Protein AF-A0A0P7XDD4-F1 (afdb_monomer_lite)

Sequence (105 aa):
MKKRPLWLIVAVIAVSGCVGTGNPTGPEGGPIWWRGASEEQRVDFVTRRCAGYGFADGTPERAQCVANEYRSYSAHTAAAFDRFQGSMAGLQGQLAQSQAVLSGL

Foldseek 3Di:
DDDDPPVVVVVVVVVVPPPDLADFDDDPLALRRVVSHDPVSLLVSQLVVLVVVVDDPPDVVSVVSSVVVSVVSVVVSVVVVVVVVVVVVVVVVVVVVVVVVVVVD

Structure (mmCIF, N/CA/C/O backbone):
data_AF-A0A0P7XDD4-F1
#
_entry.id   AF-A0A0P7XDD4-F1
#
loop_
_atom_site.group_PDB
_atom_site.id
_atom_site.type_symbol
_atom_site.label_atom_id
_atom_site.label_alt_id
_atom_site.label_comp_id
_atom_site.label_asym_id
_atom_site.label_entity_id
_atom_site.label_seq_id
_atom_site.pdbx_PDB_ins_code
_atom_site.Cartn_x
_atom_site.Cartn_y
_atom_site.Cartn_z
_atom_site.occupancy
_atom_site.B_iso_or_equiv
_atom_site.auth_seq_id
_atom_site.auth_comp_id
_atom_site.auth_asym_id
_atom_site.auth_atom_id
_atom_site.pdbx_PDB_model_num
ATOM 1 N N . MET A 1 1 ? -0.392 55.325 -24.442 1.00 41.59 1 MET A N 1
ATOM 2 C CA . MET A 1 1 ? 0.363 54.197 -23.849 1.00 41.59 1 MET A CA 1
ATOM 3 C C . MET A 1 1 ? -0.617 53.240 -23.170 1.00 41.59 1 MET A C 1
ATOM 5 O O . MET A 1 1 ? -1.189 53.591 -22.146 1.00 41.59 1 MET A O 1
ATOM 9 N N . LYS A 1 2 ? -0.922 52.094 -23.796 1.00 47.78 2 LYS A N 1
ATOM 10 C CA . LYS A 1 2 ? -1.969 51.151 -23.357 1.00 47.78 2 LYS A CA 1
ATOM 11 C C . LYS A 1 2 ? -1.328 50.094 -22.444 1.00 47.78 2 LYS A C 1
ATOM 13 O O . LYS A 1 2 ? -0.528 49.291 -22.916 1.00 47.78 2 LYS A O 1
ATOM 18 N N . LYS A 1 3 ? -1.622 50.138 -21.139 1.00 55.84 3 LYS A N 1
ATOM 19 C CA . LYS A 1 3 ? -1.104 49.185 -20.141 1.00 55.84 3 LYS A CA 1
ATOM 20 C C . LYS A 1 3 ? -1.619 47.782 -20.485 1.00 55.84 3 LYS A C 1
ATOM 22 O O . LYS A 1 3 ? -2.813 47.523 -20.366 1.00 55.84 3 LYS A O 1
ATOM 27 N N . ARG A 1 4 ? -0.737 46.909 -20.977 1.00 62.69 4 ARG A N 1
ATOM 28 C CA . ARG A 1 4 ? -1.055 45.501 -21.251 1.00 62.69 4 ARG A CA 1
ATOM 29 C C . ARG A 1 4 ? -1.222 44.784 -19.905 1.00 62.69 4 ARG A C 1
ATOM 31 O O . ARG A 1 4 ? -0.305 44.872 -19.089 1.00 62.69 4 ARG A O 1
ATOM 38 N N . PRO A 1 5 ? -2.367 44.137 -19.630 1.00 58.31 5 PRO A N 1
ATOM 39 C CA . PRO A 1 5 ? -2.621 43.529 -18.333 1.00 58.31 5 PRO A CA 1
ATOM 40 C C . PRO A 1 5 ? -1.715 42.307 -18.144 1.00 58.31 5 PRO A C 1
ATOM 42 O O . PRO A 1 5 ? -1.993 41.217 -18.636 1.00 58.31 5 PRO A O 1
ATOM 45 N N . LEU A 1 6 ? -0.635 42.515 -17.386 1.00 58.81 6 LEU A N 1
ATOM 46 C CA . LEU A 1 6 ? 0.311 41.508 -16.881 1.00 58.81 6 LEU A CA 1
ATOM 47 C C . LEU A 1 6 ? -0.384 40.363 -16.105 1.00 58.81 6 LEU A C 1
ATOM 49 O O . LEU A 1 6 ? 0.200 39.311 -15.873 1.00 58.81 6 LEU A O 1
ATOM 53 N N . TRP A 1 7 ? -1.652 40.555 -15.737 1.00 58.00 7 TRP A N 1
ATOM 54 C CA . TRP A 1 7 ? -2.493 39.602 -15.016 1.00 58.00 7 TRP A CA 1
ATOM 55 C C . TRP A 1 7 ? -2.770 38.295 -15.771 1.00 58.00 7 TRP A C 1
ATOM 57 O O . TRP A 1 7 ? -2.972 37.266 -15.134 1.00 58.00 7 TRP A O 1
ATOM 67 N N . LEU A 1 8 ? -2.729 38.295 -17.107 1.00 58.12 8 LEU A N 1
ATOM 68 C CA . LEU A 1 8 ? -2.984 37.079 -17.892 1.00 58.12 8 LEU A CA 1
ATOM 69 C C . LEU A 1 8 ? -1.852 36.041 -17.796 1.00 58.12 8 LEU A C 1
ATOM 71 O O . LEU A 1 8 ? -2.111 34.853 -17.943 1.00 58.12 8 LEU A O 1
ATOM 75 N N . ILE A 1 9 ? -0.614 36.463 -17.518 1.00 60.28 9 ILE A N 1
ATOM 76 C CA . ILE A 1 9 ? 0.548 35.556 -17.491 1.00 60.28 9 ILE A CA 1
ATOM 77 C C . ILE A 1 9 ? 0.637 34.809 -16.150 1.00 60.28 9 ILE A C 1
ATOM 79 O O . ILE A 1 9 ? 1.008 33.639 -16.120 1.00 60.28 9 ILE A O 1
ATOM 83 N N . VAL A 1 10 ? 0.224 35.440 -15.046 1.00 59.78 10 VAL A N 1
ATOM 84 C CA . VAL A 1 10 ? 0.243 34.820 -13.707 1.00 59.78 10 VAL A CA 1
ATOM 85 C C . VAL A 1 10 ? -0.823 33.722 -13.576 1.00 59.78 10 VAL A C 1
ATOM 87 O O . VAL A 1 10 ? -0.588 32.716 -12.912 1.00 59.78 10 VAL A O 1
ATOM 90 N N . ALA A 1 11 ? -1.960 33.857 -14.265 1.00 58.38 11 ALA A N 1
ATOM 91 C CA . ALA A 1 11 ? -3.046 32.876 -14.214 1.00 58.38 11 ALA A CA 1
ATOM 92 C C . ALA A 1 11 ? -2.697 31.525 -14.873 1.00 58.38 11 ALA A C 1
ATOM 94 O O . ALA A 1 11 ? -3.224 30.494 -14.465 1.00 58.38 11 ALA A O 1
ATOM 95 N N . VAL A 1 12 ? -1.791 31.501 -15.857 1.00 59.19 12 VAL A N 1
ATOM 96 C CA . VAL A 1 12 ? -1.433 30.268 -16.587 1.00 59.19 12 VAL A CA 1
ATOM 97 C C . VAL A 1 12 ? -0.458 29.387 -15.794 1.00 59.19 12 VAL A C 1
ATOM 99 O O . VAL A 1 12 ? -0.493 28.167 -15.919 1.00 59.19 12 VAL A O 1
ATOM 102 N N . ILE A 1 13 ? 0.368 29.969 -14.918 1.00 59.38 13 ILE A N 1
ATOM 103 C CA . ILE A 1 13 ? 1.368 29.213 -14.140 1.00 59.38 13 ILE A CA 1
ATOM 104 C C . ILE A 1 13 ? 0.714 28.436 -12.981 1.00 59.38 13 ILE A C 1
ATOM 106 O O . ILE A 1 13 ? 1.237 27.411 -12.551 1.00 59.38 13 ILE A O 1
ATOM 110 N N . ALA A 1 14 ? -0.465 28.860 -12.516 1.00 56.81 14 ALA A N 1
ATOM 111 C CA . ALA A 1 14 ? -1.169 28.214 -11.407 1.00 56.81 14 ALA A CA 1
ATOM 112 C C . ALA A 1 14 ? -1.818 26.859 -11.766 1.00 56.81 14 ALA A C 1
ATOM 114 O O . ALA A 1 14 ? -2.196 26.114 -10.865 1.00 56.81 14 ALA A O 1
ATOM 115 N N . VAL A 1 15 ? -1.942 26.511 -13.055 1.00 57.28 15 VAL A N 1
ATOM 116 C CA . VAL A 1 15 ? -2.632 25.277 -13.492 1.00 57.28 15 VAL A CA 1
ATOM 117 C C . VAL A 1 15 ? -1.662 24.110 -13.736 1.00 57.28 15 VAL A C 1
ATOM 119 O O . VAL A 1 15 ? -2.076 22.954 -13.771 1.00 57.28 15 VAL A O 1
ATOM 122 N N . SER A 1 16 ? -0.353 24.366 -13.809 1.00 56.59 16 SER A N 1
ATOM 123 C CA . SER A 1 16 ? 0.657 23.327 -14.081 1.00 56.59 16 SER A CA 1
ATOM 124 C C . SER A 1 16 ? 0.956 22.397 -12.891 1.00 56.59 16 SER A C 1
ATOM 126 O O . SER A 1 16 ? 1.800 21.514 -13.010 1.00 56.59 16 SER A O 1
ATOM 128 N N . GLY A 1 17 ? 0.290 22.578 -11.744 1.00 50.47 17 GLY A N 1
ATOM 129 C CA . GLY A 1 17 ? 0.505 21.780 -10.529 1.00 50.47 17 GLY A CA 1
ATOM 130 C C . GLY A 1 17 ? -0.391 20.545 -10.373 1.00 50.47 17 GLY A C 1
ATOM 131 O O . GLY A 1 17 ? -0.205 19.790 -9.425 1.00 50.47 17 GLY A O 1
ATOM 132 N N . CYS A 1 18 ? -1.356 20.309 -11.269 1.00 57.34 18 CYS A N 1
ATOM 133 C CA . CYS A 1 18 ? -2.322 19.211 -11.130 1.00 57.34 18 CYS A CA 1
ATOM 134 C C . CYS A 1 18 ? -1.911 17.944 -11.905 1.00 57.34 18 CYS A C 1
ATOM 136 O O . CYS A 1 18 ? -2.704 17.354 -12.631 1.00 57.34 18 CYS A O 1
ATOM 138 N N . VAL A 1 19 ? -0.666 17.494 -11.756 1.00 51.66 19 VAL A N 1
ATOM 139 C CA . VAL A 1 19 ? -0.354 16.061 -11.908 1.00 51.66 19 VAL A CA 1
ATOM 140 C C . VAL A 1 19 ? -0.440 15.456 -10.514 1.00 51.66 19 VAL A C 1
ATOM 142 O O . VAL A 1 19 ? 0.556 15.217 -9.839 1.00 51.66 19 VAL A O 1
ATOM 145 N N . GLY A 1 20 ? -1.682 15.357 -10.034 1.00 47.72 20 GLY A N 1
ATOM 146 C CA . GLY A 1 20 ? -2.004 14.990 -8.664 1.00 47.72 20 GLY A CA 1
ATOM 147 C C . GLY A 1 20 ? -1.485 13.600 -8.313 1.00 47.72 20 GLY A C 1
ATOM 148 O O . GLY A 1 20 ? -1.945 12.591 -8.846 1.00 47.72 20 GLY A O 1
ATOM 149 N N . THR A 1 21 ? -0.570 13.552 -7.350 1.00 56.53 21 THR A N 1
ATOM 150 C CA . THR A 1 21 ? -0.492 12.448 -6.390 1.00 56.53 21 THR A CA 1
ATOM 151 C C . THR A 1 21 ? -1.913 12.128 -5.917 1.00 56.53 21 THR A C 1
ATOM 153 O O . THR A 1 21 ? -2.542 12.976 -5.287 1.00 56.53 21 THR A O 1
ATOM 156 N N . GLY A 1 22 ? -2.445 10.955 -6.279 1.00 56.56 22 GLY A N 1
ATOM 157 C CA . GLY A 1 22 ? -3.836 10.573 -5.991 1.00 56.56 22 GLY A CA 1
ATOM 158 C C . GLY A 1 22 ? -4.639 10.010 -7.169 1.00 56.56 22 GLY A C 1
ATOM 159 O O . GLY A 1 22 ? -5.764 9.566 -6.956 1.00 56.56 22 GLY A O 1
ATOM 160 N N . ASN A 1 23 ? -4.095 9.968 -8.392 1.00 70.56 23 ASN A N 1
ATOM 161 C CA . ASN A 1 23 ? -4.702 9.212 -9.498 1.00 70.56 23 ASN A CA 1
ATOM 162 C C . ASN A 1 23 ? -3.780 8.058 -9.942 1.00 70.56 23 ASN A C 1
ATOM 164 O O . ASN A 1 23 ? -3.026 8.202 -10.908 1.00 70.56 23 ASN A O 1
ATOM 168 N N . PRO A 1 24 ? -3.752 6.943 -9.187 1.00 79.50 24 PRO A N 1
ATOM 169 C CA . PRO A 1 24 ? -2.853 5.830 -9.460 1.00 79.50 24 PRO A CA 1
ATOM 170 C C . PRO A 1 24 ? -3.172 5.129 -10.784 1.00 79.50 24 PRO A C 1
ATOM 172 O O . PRO A 1 24 ? -4.306 4.740 -11.050 1.00 79.50 24 PRO A O 1
ATOM 175 N N . THR A 1 25 ? -2.139 4.897 -11.593 1.00 81.69 25 THR A N 1
ATOM 176 C CA . THR A 1 25 ? -2.253 4.150 -12.852 1.00 81.69 25 THR A CA 1
ATOM 177 C C . THR A 1 25 ? -2.171 2.641 -12.616 1.00 81.69 25 THR A C 1
ATOM 179 O O . THR A 1 25 ? -1.363 2.165 -11.816 1.00 81.69 25 THR A O 1
ATOM 182 N N . GLY A 1 26 ? -2.932 1.872 -13.397 1.00 84.44 26 GLY A N 1
ATOM 183 C CA . GLY A 1 26 ? -2.891 0.409 -13.395 1.00 84.44 26 GLY A CA 1
ATOM 184 C C . GLY A 1 26 ? -3.908 -0.233 -12.445 1.00 84.44 26 GLY A C 1
ATOM 185 O O . GLY A 1 26 ? -4.708 0.469 -11.828 1.00 84.44 26 GLY A O 1
ATOM 186 N N . PRO A 1 27 ? -3.915 -1.575 -12.354 1.00 89.06 27 PRO A N 1
ATOM 187 C CA . PRO A 1 27 ? -4.873 -2.293 -11.524 1.00 89.06 27 PRO A CA 1
ATOM 188 C C . PRO A 1 27 ? -4.650 -1.993 -10.039 1.00 89.06 27 PRO A C 1
ATOM 190 O O . PRO A 1 27 ? -3.512 -2.005 -9.560 1.00 89.06 27 PRO A O 1
ATOM 193 N N . GLU A 1 28 ? -5.747 -1.764 -9.317 1.00 90.06 28 GLU A N 1
ATOM 194 C CA . GLU A 1 28 ? -5.744 -1.521 -7.875 1.00 90.06 28 GLU A CA 1
ATOM 195 C C . GLU A 1 28 ? -5.030 -2.650 -7.111 1.00 90.06 28 GLU A C 1
ATOM 197 O O . GLU A 1 28 ? -5.173 -3.832 -7.426 1.00 90.06 28 GLU A O 1
ATOM 202 N N . GLY A 1 29 ? -4.194 -2.283 -6.136 1.00 87.94 29 GLY A N 1
ATOM 203 C CA . GLY A 1 29 ? -3.327 -3.217 -5.407 1.00 87.94 29 GLY A CA 1
ATOM 204 C C . GLY A 1 29 ? -2.081 -3.686 -6.175 1.00 87.94 29 GLY A C 1
ATOM 205 O O . GLY A 1 29 ? -1.227 -4.358 -5.598 1.00 87.94 29 GLY A O 1
ATOM 206 N N . GLY A 1 30 ? -1.923 -3.333 -7.454 1.00 90.44 30 GLY A N 1
ATOM 207 C CA . GLY A 1 30 ? -0.710 -3.625 -8.220 1.00 90.44 30 GLY A CA 1
ATOM 208 C C . GLY A 1 30 ? 0.492 -2.756 -7.802 1.00 90.44 30 GLY A C 1
ATOM 209 O O . GLY A 1 30 ? 0.306 -1.685 -7.224 1.00 90.44 30 GLY A O 1
ATOM 210 N N . PRO A 1 31 ? 1.740 -3.138 -8.143 1.00 91.00 31 PRO A N 1
ATOM 211 C CA . PRO A 1 31 ? 2.936 -2.376 -7.760 1.00 91.00 31 PRO A CA 1
ATOM 212 C C . PRO A 1 31 ? 2.988 -0.940 -8.298 1.00 91.00 31 PRO A C 1
ATOM 214 O O . PRO A 1 31 ? 3.501 -0.040 -7.634 1.00 91.00 31 PRO A O 1
ATOM 217 N N . ILE A 1 32 ? 2.469 -0.722 -9.511 1.00 89.62 32 ILE A N 1
ATOM 218 C CA . ILE A 1 32 ? 2.408 0.607 -10.137 1.00 89.62 32 ILE A CA 1
ATOM 219 C C . ILE A 1 32 ? 1.324 1.458 -9.475 1.00 89.62 32 ILE A C 1
ATOM 221 O O . ILE A 1 32 ? 1.596 2.595 -9.088 1.00 89.62 32 ILE A O 1
ATOM 225 N N . TRP A 1 33 ? 0.143 0.873 -9.258 1.00 92.38 33 TRP A N 1
ATOM 226 C CA . TRP A 1 33 ? -0.952 1.532 -8.554 1.00 92.38 33 TRP A CA 1
ATOM 227 C C . TRP A 1 33 ? -0.534 1.931 -7.139 1.00 92.38 33 TRP A C 1
ATOM 229 O O . TRP A 1 33 ? -0.683 3.088 -6.763 1.00 92.38 33 TRP A O 1
ATOM 239 N N . TRP A 1 34 ? 0.093 1.017 -6.388 1.00 93.00 34 TRP A N 1
ATOM 240 C CA . TRP A 1 34 ? 0.515 1.263 -5.008 1.00 93.00 34 TRP A CA 1
ATOM 241 C C . TRP A 1 34 ? 1.437 2.475 -4.910 1.00 93.00 34 TRP A C 1
ATOM 243 O O . TRP A 1 34 ? 1.250 3.316 -4.036 1.00 93.00 34 TRP A O 1
ATOM 253 N N . ARG A 1 35 ? 2.392 2.634 -5.834 1.00 89.12 35 ARG A N 1
ATOM 254 C CA . ARG A 1 35 ? 3.299 3.789 -5.810 1.00 89.12 35 ARG A CA 1
ATOM 255 C C . ARG A 1 35 ? 2.631 5.109 -6.181 1.00 89.12 35 ARG A C 1
ATOM 257 O O . ARG A 1 35 ? 2.998 6.126 -5.601 1.00 89.12 35 ARG A O 1
ATOM 264 N N . GLY A 1 36 ? 1.673 5.093 -7.106 1.00 89.56 36 GLY A N 1
ATOM 265 C CA . GLY A 1 36 ? 0.927 6.290 -7.511 1.00 89.56 36 GLY A CA 1
ATOM 266 C C . GLY A 1 36 ? -0.200 6.688 -6.551 1.00 89.56 36 GLY A C 1
ATOM 267 O O . GLY A 1 36 ? -0.636 7.839 -6.571 1.00 89.56 36 GLY A O 1
ATOM 268 N N . ALA A 1 37 ? -0.672 5.749 -5.728 1.00 92.31 37 ALA A N 1
ATOM 269 C CA . ALA A 1 37 ? -1.792 5.956 -4.820 1.00 92.31 37 ALA A CA 1
ATOM 270 C C . ALA A 1 37 ? -1.391 6.856 -3.646 1.00 92.31 37 ALA A C 1
ATOM 272 O O . ALA A 1 37 ? -0.261 6.774 -3.152 1.00 92.31 37 ALA A O 1
ATOM 273 N N . SER A 1 38 ? -2.323 7.688 -3.180 1.00 92.69 38 SER A N 1
ATOM 274 C CA . SER A 1 38 ? -2.167 8.427 -1.926 1.00 92.69 38 SER A CA 1
ATOM 275 C C . SER A 1 38 ? -2.170 7.473 -0.727 1.00 92.69 38 SER A C 1
ATOM 277 O O . SER A 1 38 ? -2.602 6.322 -0.818 1.00 92.69 38 SER A O 1
ATOM 279 N N . GLU A 1 39 ? -1.686 7.942 0.423 1.00 91.44 39 GLU A N 1
ATOM 280 C CA . GLU A 1 39 ? -1.718 7.152 1.659 1.00 91.44 39 GLU A CA 1
ATOM 281 C C . GLU A 1 39 ? -3.148 6.754 2.037 1.00 91.44 39 GLU A C 1
ATOM 283 O O . GLU A 1 39 ? -3.405 5.587 2.322 1.00 91.44 39 GLU A O 1
ATOM 288 N N . GLU A 1 40 ? -4.089 7.689 1.922 1.00 92.19 40 GLU A N 1
ATOM 289 C CA . GLU A 1 40 ? -5.514 7.450 2.159 1.00 92.19 40 GLU A CA 1
ATOM 290 C C . GLU A 1 40 ? -6.055 6.326 1.268 1.00 92.19 40 GLU A C 1
ATOM 292 O O . GLU A 1 40 ? -6.693 5.406 1.769 1.00 92.19 40 GLU A O 1
ATOM 297 N N . GLN A 1 41 ? -5.732 6.334 -0.031 1.00 93.75 41 GLN A N 1
ATOM 298 C CA . GLN A 1 41 ? -6.146 5.284 -0.969 1.00 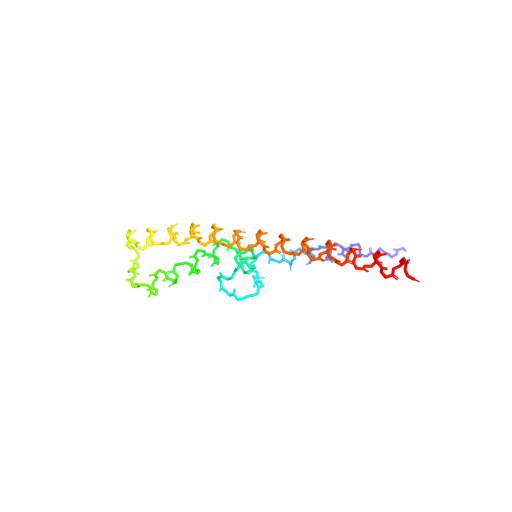93.75 41 GLN A CA 1
ATOM 299 C C . GLN A 1 41 ? -5.556 3.917 -0.612 1.00 93.75 41 GLN A C 1
ATOM 301 O O . GLN A 1 41 ? -6.238 2.898 -0.714 1.00 93.75 41 GLN A O 1
ATOM 306 N N . ARG A 1 42 ? -4.290 3.875 -0.182 1.00 94.69 42 ARG A N 1
ATOM 307 C CA . ARG A 1 42 ? -3.642 2.625 0.243 1.00 94.69 42 ARG A CA 1
ATOM 308 C C . ARG A 1 42 ? -4.283 2.074 1.510 1.00 94.69 42 ARG A C 1
ATOM 31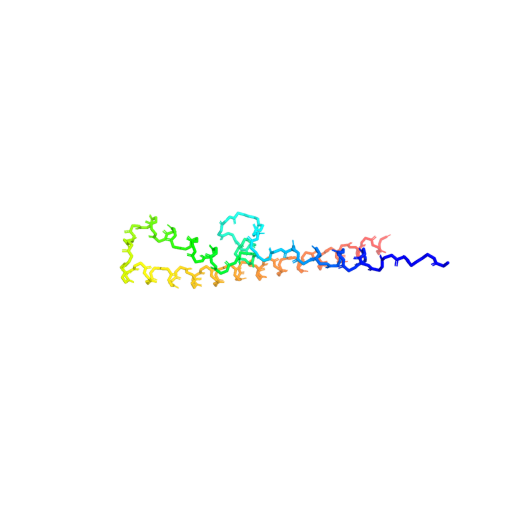0 O O . ARG A 1 42 ? -4.557 0.877 1.567 1.00 94.69 42 ARG A O 1
ATOM 317 N N . VAL A 1 43 ? -4.521 2.934 2.503 1.00 94.62 43 VAL A N 1
ATOM 318 C CA . VAL A 1 43 ? -5.168 2.569 3.771 1.00 94.62 43 VAL A CA 1
ATOM 319 C C . VAL A 1 43 ? -6.590 2.081 3.518 1.00 94.62 43 VAL A C 1
ATOM 321 O O . VAL A 1 43 ? -6.973 1.031 4.027 1.00 94.62 43 VAL A O 1
ATOM 324 N N . ASP A 1 44 ? -7.355 2.782 2.690 1.00 95.19 44 ASP A N 1
ATOM 325 C CA . ASP A 1 44 ? -8.717 2.413 2.307 1.00 95.19 44 ASP A CA 1
ATOM 326 C C . ASP A 1 44 ? -8.762 1.060 1.569 1.00 95.19 44 ASP A C 1
ATOM 328 O O . ASP A 1 44 ? -9.531 0.170 1.940 1.00 95.19 44 ASP A O 1
ATOM 332 N N . PHE A 1 45 ? -7.851 0.826 0.617 1.00 95.31 45 PHE A N 1
ATOM 333 C CA . PHE A 1 45 ? -7.712 -0.466 -0.062 1.00 95.31 45 PHE A CA 1
ATOM 334 C C . PHE A 1 45 ? -7.468 -1.627 0.917 1.00 95.31 45 PHE A C 1
ATOM 336 O O . PHE A 1 45 ? -8.190 -2.629 0.881 1.00 95.31 45 PHE A O 1
ATOM 343 N N . VAL A 1 46 ? -6.487 -1.509 1.823 1.00 96.19 46 VAL A N 1
ATOM 344 C CA . VAL A 1 46 ? -6.215 -2.585 2.798 1.00 96.19 46 VAL A CA 1
ATOM 345 C C . VAL A 1 46 ? -7.348 -2.730 3.815 1.00 96.19 46 VAL A C 1
ATOM 347 O O . VAL A 1 46 ? -7.657 -3.837 4.250 1.00 96.19 46 VAL A O 1
ATOM 350 N N . THR A 1 47 ? -8.030 -1.634 4.141 1.00 95.62 47 THR A N 1
ATOM 351 C CA . THR A 1 47 ? -9.174 -1.609 5.058 1.00 95.62 47 THR A CA 1
ATOM 352 C C . THR A 1 47 ? -10.382 -2.341 4.475 1.00 95.62 47 THR A C 1
ATOM 354 O O . THR A 1 47 ? -11.023 -3.116 5.196 1.00 95.62 47 THR A O 1
ATOM 357 N N . ARG A 1 48 ? -10.666 -2.170 3.174 1.00 95.69 48 ARG A N 1
ATOM 358 C CA . ARG A 1 48 ? -11.663 -2.966 2.435 1.00 95.69 48 ARG A CA 1
ATOM 359 C C . ARG A 1 48 ? -11.278 -4.436 2.361 1.00 95.69 48 ARG A C 1
ATOM 361 O O . ARG A 1 48 ? -12.129 -5.304 2.531 1.00 95.69 48 ARG A O 1
ATOM 368 N N . ARG A 1 49 ? -9.996 -4.725 2.141 1.00 95.25 49 ARG A N 1
ATOM 369 C CA . ARG A 1 49 ? -9.488 -6.098 2.063 1.00 95.25 49 ARG A CA 1
ATOM 370 C C . ARG A 1 49 ? -9.667 -6.846 3.385 1.00 95.25 49 ARG A C 1
ATOM 372 O O . ARG A 1 49 ? -10.204 -7.947 3.387 1.00 95.25 49 ARG A O 1
ATOM 379 N N . CYS A 1 50 ? -9.318 -6.213 4.504 1.00 96.69 50 CYS A N 1
ATOM 380 C CA . CYS A 1 50 ? -9.544 -6.769 5.838 1.00 96.69 50 CYS A CA 1
ATOM 381 C C . CYS A 1 50 ? -11.035 -6.951 6.158 1.00 96.69 50 CYS A C 1
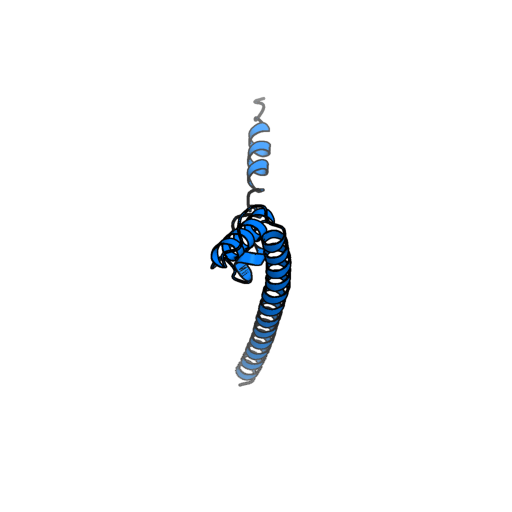ATOM 383 O O . CYS A 1 50 ? -11.403 -7.953 6.765 1.00 96.69 50 CYS A O 1
ATOM 385 N N . ALA A 1 51 ? -11.908 -6.047 5.705 1.00 96.06 51 ALA A N 1
ATOM 386 C CA . ALA A 1 51 ? -13.352 -6.271 5.806 1.00 96.06 51 ALA A CA 1
ATOM 387 C C . ALA A 1 51 ? -13.794 -7.501 4.990 1.00 96.06 51 ALA A C 1
ATOM 389 O O . ALA A 1 51 ? -14.571 -8.317 5.475 1.00 96.06 51 ALA A O 1
ATOM 390 N N . GLY A 1 52 ? -13.238 -7.691 3.788 1.00 96.00 52 GLY A N 1
ATOM 391 C CA . GLY A 1 52 ? -13.475 -8.874 2.954 1.00 96.00 52 GLY A CA 1
ATOM 392 C C . GLY A 1 52 ? -12.998 -10.191 3.578 1.00 96.00 52 GLY A C 1
ATOM 393 O O . GLY A 1 52 ? -13.552 -11.243 3.276 1.00 96.00 52 GLY A O 1
ATOM 394 N N . TYR A 1 53 ? -12.018 -10.144 4.484 1.00 95.06 53 TYR A N 1
ATOM 395 C CA . TYR A 1 53 ? -11.602 -11.298 5.288 1.00 95.06 53 TYR A CA 1
ATOM 396 C C . TYR A 1 53 ? -12.532 -11.588 6.479 1.00 95.06 53 TYR A C 1
ATOM 398 O O . TYR A 1 53 ? -12.354 -12.600 7.152 1.00 95.06 53 TYR A O 1
ATOM 406 N N . GLY A 1 54 ? -13.515 -10.724 6.747 1.00 95.44 54 GLY A N 1
ATOM 407 C CA . GLY A 1 54 ? -14.485 -10.886 7.832 1.00 95.44 54 GLY A CA 1
ATOM 408 C C . GLY A 1 54 ? -14.109 -10.194 9.144 1.00 95.44 54 GLY A C 1
ATOM 409 O O . GLY A 1 54 ? -14.764 -10.437 10.156 1.00 95.44 54 GLY A O 1
ATOM 410 N N . PHE A 1 55 ? -13.086 -9.330 9.161 1.00 95.12 55 PHE A N 1
ATOM 411 C CA . PHE A 1 55 ? -12.773 -8.539 10.354 1.00 95.12 55 PHE A CA 1
ATOM 412 C C . PHE A 1 55 ? -13.810 -7.431 10.555 1.00 95.12 55 PHE A C 1
ATOM 414 O O . PHE A 1 55 ? -14.018 -6.602 9.668 1.00 95.12 55 PHE A O 1
ATOM 421 N N . ALA A 1 56 ? -14.431 -7.410 11.735 1.00 92.56 56 ALA A N 1
ATOM 422 C CA . ALA A 1 56 ? -15.456 -6.437 12.084 1.00 92.56 56 ALA A CA 1
ATOM 423 C C . ALA A 1 56 ? -14.891 -5.019 12.274 1.00 92.56 56 ALA A C 1
ATOM 425 O O . ALA A 1 56 ? -13.723 -4.805 12.605 1.00 92.56 56 ALA A O 1
ATOM 426 N N . ASP A 1 57 ? -15.751 -4.030 12.063 1.00 89.69 57 ASP A N 1
ATOM 427 C CA . ASP A 1 57 ? -15.401 -2.618 12.155 1.00 89.69 57 ASP A CA 1
ATOM 428 C C . ASP A 1 57 ? -15.102 -2.205 13.597 1.00 89.69 57 ASP A C 1
ATOM 430 O O . ASP A 1 57 ? -15.766 -2.632 14.539 1.00 89.69 57 ASP A O 1
ATOM 434 N N . GLY A 1 58 ? -14.086 -1.357 13.769 1.00 89.88 58 GLY A N 1
ATOM 435 C CA . GLY A 1 58 ? -13.721 -0.809 15.077 1.00 89.88 58 GLY A CA 1
ATOM 436 C C . GLY A 1 58 ? -13.079 -1.802 16.051 1.00 89.88 58 GLY A C 1
ATOM 437 O O . GLY A 1 58 ? -12.869 -1.438 17.206 1.00 89.88 58 GLY A O 1
ATOM 438 N N . THR A 1 59 ? -12.747 -3.025 15.625 1.00 94.12 59 THR A N 1
ATOM 439 C CA . THR A 1 59 ? -12.104 -4.013 16.503 1.00 94.12 59 THR A CA 1
ATOM 440 C C . THR A 1 59 ? -10.572 -3.959 16.420 1.00 94.12 59 THR A C 1
ATOM 442 O O . THR A 1 59 ? -10.007 -3.596 15.377 1.00 94.12 59 THR A O 1
ATOM 445 N N . PRO A 1 60 ? -9.856 -4.325 17.501 1.00 95.44 60 PRO A N 1
ATOM 446 C CA . PRO A 1 60 ? -8.395 -4.372 17.488 1.00 95.44 60 PRO A CA 1
ATOM 447 C C . PRO A 1 60 ? -7.848 -5.394 16.480 1.00 95.44 60 PRO A C 1
ATOM 449 O O . PRO A 1 60 ? -6.787 -5.171 15.898 1.00 95.44 60 PRO A O 1
ATOM 452 N N . GLU A 1 61 ? -8.577 -6.476 16.210 1.00 94.50 61 GLU A N 1
ATOM 453 C CA . GLU A 1 61 ? -8.203 -7.486 15.217 1.00 94.50 61 GLU A CA 1
ATOM 454 C C . GLU A 1 61 ? -8.185 -6.891 13.804 1.00 94.50 61 GLU A C 1
ATOM 456 O O . GLU A 1 61 ? -7.263 -7.156 13.029 1.00 94.50 61 GLU A O 1
ATOM 461 N N . ARG A 1 62 ? -9.148 -6.017 13.472 1.00 94.88 62 ARG A N 1
ATOM 462 C CA . ARG A 1 62 ? -9.146 -5.316 12.183 1.00 94.88 62 ARG A CA 1
ATOM 463 C C . ARG A 1 62 ? -7.971 -4.354 12.068 1.00 94.88 62 ARG A C 1
ATOM 465 O O . ARG A 1 62 ? -7.325 -4.318 11.023 1.00 94.88 62 ARG A O 1
ATOM 472 N N . ALA A 1 63 ? -7.660 -3.614 13.131 1.00 95.31 63 ALA A N 1
ATOM 473 C CA . ALA A 1 63 ? -6.504 -2.719 13.147 1.00 95.31 63 ALA A CA 1
ATOM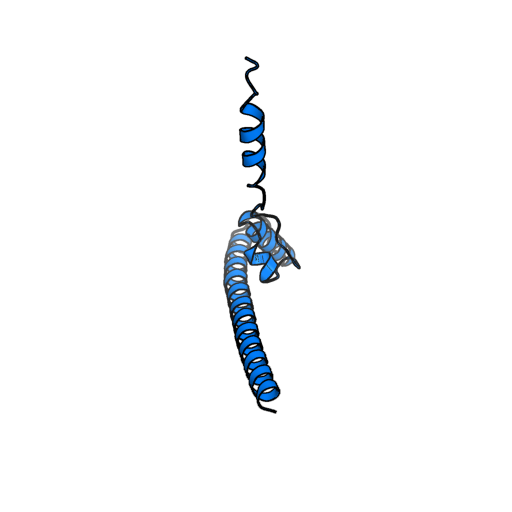 474 C C . ALA A 1 63 ? -5.189 -3.490 12.927 1.00 95.31 63 ALA A C 1
ATOM 476 O O . ALA A 1 63 ? -4.332 -3.059 12.152 1.00 95.31 63 ALA A O 1
ATOM 477 N N . GLN A 1 64 ? -5.057 -4.669 13.542 1.00 96.81 64 GLN A N 1
ATOM 478 C CA . GLN A 1 64 ? -3.917 -5.559 13.319 1.00 96.81 64 GLN A CA 1
ATOM 479 C C . GLN A 1 64 ? -3.864 -6.077 11.879 1.00 96.81 64 GLN A C 1
ATOM 481 O O . GLN A 1 64 ? -2.793 -6.055 11.272 1.00 96.81 64 GLN A O 1
ATOM 486 N N . CYS A 1 65 ? -5.000 -6.495 11.310 1.00 96.81 65 CYS A N 1
ATOM 487 C CA . CYS A 1 65 ? -5.072 -6.903 9.908 1.00 96.81 65 CYS A CA 1
ATOM 488 C C . CYS A 1 65 ? -4.595 -5.781 8.980 1.00 96.81 65 CYS A C 1
ATOM 490 O O . CYS A 1 65 ? -3.704 -6.004 8.164 1.00 96.81 65 CYS A O 1
ATOM 492 N N . VAL A 1 66 ? -5.123 -4.566 9.151 1.00 96.69 66 VAL A N 1
ATOM 493 C CA . VAL A 1 66 ? -4.770 -3.401 8.328 1.00 96.69 66 VAL A CA 1
ATOM 494 C C . VAL A 1 66 ? -3.276 -3.101 8.418 1.00 96.69 66 VAL A C 1
ATOM 496 O O . VAL A 1 66 ? -2.617 -2.957 7.390 1.00 96.69 66 VAL A O 1
ATOM 499 N N . ALA A 1 67 ? -2.710 -3.079 9.627 1.00 96.31 67 ALA A N 1
ATOM 500 C CA . ALA A 1 67 ? -1.284 -2.829 9.826 1.00 96.31 67 ALA A CA 1
ATOM 501 C C . ALA A 1 67 ? -0.394 -3.925 9.209 1.00 96.31 67 ALA A C 1
ATOM 503 O O . ALA A 1 67 ? 0.686 -3.641 8.683 1.00 96.31 67 ALA A O 1
ATOM 504 N N . ASN A 1 68 ? -0.820 -5.187 9.273 1.00 97.12 68 ASN A N 1
ATOM 505 C CA . ASN A 1 68 ? -0.086 -6.305 8.687 1.00 97.12 68 ASN A CA 1
ATOM 506 C C . ASN A 1 68 ? -0.161 -6.289 7.161 1.00 97.12 68 ASN A C 1
ATOM 508 O O . ASN A 1 68 ? 0.875 -6.394 6.504 1.00 97.12 68 ASN A O 1
ATOM 512 N N . GLU A 1 69 ? -1.353 -6.096 6.600 1.00 95.75 69 GLU A N 1
ATOM 513 C CA . GLU A 1 69 ? -1.542 -6.043 5.153 1.00 95.75 69 GLU A CA 1
ATOM 514 C C . GLU A 1 69 ? -0.845 -4.838 4.536 1.00 95.75 69 GLU A C 1
ATOM 516 O O . GLU A 1 69 ? -0.149 -4.983 3.535 1.00 95.75 69 GLU A O 1
ATOM 521 N N . TYR A 1 70 ? -0.917 -3.666 5.166 1.00 96.31 70 TYR A N 1
ATOM 522 C CA . TYR A 1 70 ? -0.214 -2.483 4.676 1.00 96.31 70 TYR A CA 1
ATOM 523 C C . TYR A 1 70 ? 1.304 -2.701 4.590 1.00 96.31 70 TYR A C 1
ATOM 525 O O . TYR A 1 70 ? 1.939 -2.355 3.587 1.00 96.31 70 TYR A O 1
ATOM 533 N N . ARG A 1 71 ? 1.897 -3.315 5.624 1.00 95.81 71 ARG A N 1
ATOM 534 C CA . ARG A 1 71 ? 3.326 -3.670 5.633 1.00 95.81 71 ARG A CA 1
ATOM 535 C C . ARG A 1 71 ? 3.655 -4.713 4.571 1.00 95.81 71 ARG A C 1
ATOM 537 O O . ARG A 1 71 ? 4.635 -4.544 3.846 1.00 95.81 71 ARG A O 1
ATOM 544 N N . SER A 1 72 ? 2.825 -5.749 4.457 1.00 94.50 72 SER A N 1
ATOM 545 C CA . SER A 1 72 ? 2.977 -6.808 3.457 1.00 94.50 72 SER A CA 1
ATOM 546 C C . SER A 1 72 ? 2.966 -6.233 2.041 1.00 9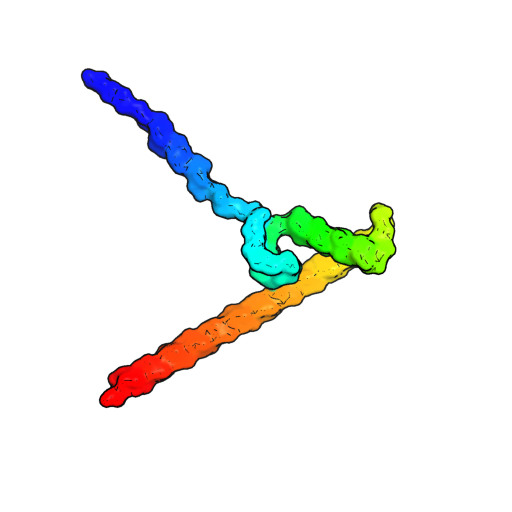4.50 72 SER A C 1
ATOM 548 O O . SER A 1 72 ? 3.910 -6.451 1.283 1.00 94.50 72 SER A O 1
ATOM 550 N N . TYR A 1 73 ? 1.968 -5.410 1.715 1.00 93.62 73 TYR A N 1
ATOM 551 C CA . TYR A 1 73 ? 1.833 -4.746 0.421 1.00 93.62 73 TYR A CA 1
ATOM 552 C C . TYR A 1 73 ? 2.993 -3.810 0.114 1.00 93.62 73 TYR A C 1
ATOM 554 O O . TYR A 1 73 ? 3.540 -3.854 -0.988 1.00 93.62 73 TYR A O 1
ATOM 562 N N . SER A 1 74 ? 3.409 -2.995 1.080 1.00 92.44 74 SER A N 1
ATOM 563 C CA . SER A 1 74 ? 4.543 -2.086 0.899 1.00 92.44 74 SER A CA 1
ATOM 564 C C . SER A 1 74 ? 5.821 -2.852 0.546 1.00 92.44 74 SER A C 1
ATOM 566 O O . SER A 1 74 ? 6.511 -2.491 -0.406 1.00 92.44 74 SER A O 1
ATOM 568 N N . ALA A 1 75 ? 6.100 -3.956 1.243 1.00 93.81 75 ALA A N 1
ATOM 569 C CA . ALA A 1 75 ? 7.257 -4.800 0.958 1.00 93.81 75 ALA A CA 1
ATOM 570 C C . ALA A 1 75 ? 7.130 -5.538 -0.388 1.00 93.81 75 ALA A C 1
ATOM 572 O O . ALA A 1 75 ? 8.069 -5.546 -1.187 1.00 93.81 75 ALA A O 1
ATOM 573 N N . HIS A 1 76 ? 5.967 -6.136 -0.668 1.00 92.44 76 HIS A N 1
ATOM 574 C CA . HIS A 1 76 ? 5.735 -6.898 -1.898 1.00 92.44 76 HIS A CA 1
ATOM 575 C C . HIS A 1 76 ? 5.825 -6.025 -3.149 1.00 92.44 76 HIS A C 1
ATOM 577 O O . HIS A 1 76 ? 6.454 -6.411 -4.134 1.00 92.44 76 HIS A O 1
ATOM 583 N N . THR A 1 77 ? 5.194 -4.851 -3.122 1.00 92.12 77 THR A N 1
ATOM 584 C CA . THR A 1 77 ? 5.137 -3.942 -4.273 1.00 92.12 77 THR A CA 1
ATOM 585 C C . THR A 1 77 ? 6.484 -3.285 -4.553 1.00 92.12 77 THR A C 1
ATOM 587 O O . THR A 1 77 ? 6.846 -3.154 -5.724 1.00 92.12 77 THR A O 1
ATOM 590 N N . ALA A 1 78 ? 7.255 -2.954 -3.511 1.00 89.56 78 ALA A N 1
ATOM 591 C CA . ALA A 1 78 ? 8.636 -2.503 -3.653 1.00 89.56 78 ALA A CA 1
ATOM 592 C C . ALA A 1 78 ? 9.491 -3.578 -4.341 1.00 89.56 78 ALA A C 1
ATOM 594 O O . ALA A 1 78 ? 10.011 -3.350 -5.431 1.00 89.56 78 ALA A O 1
ATOM 595 N N . ALA A 1 79 ? 9.509 -4.799 -3.796 1.00 92.44 79 ALA A N 1
ATOM 596 C CA . ALA A 1 79 ? 10.289 -5.899 -4.360 1.00 92.44 79 ALA A CA 1
ATOM 597 C C . ALA A 1 79 ? 9.857 -6.280 -5.789 1.00 92.44 79 ALA A C 1
ATOM 599 O O . ALA A 1 79 ? 10.682 -6.650 -6.624 1.00 92.44 79 ALA A O 1
ATOM 600 N N . ALA A 1 80 ? 8.558 -6.225 -6.093 1.00 90.81 80 ALA A N 1
ATOM 601 C CA . ALA A 1 80 ? 8.054 -6.474 -7.442 1.00 90.81 80 ALA A CA 1
ATOM 602 C C . ALA A 1 80 ? 8.569 -5.427 -8.435 1.00 90.81 80 ALA A C 1
ATOM 604 O O . ALA A 1 80 ? 8.946 -5.770 -9.558 1.00 90.81 80 ALA A O 1
ATOM 605 N N . PHE A 1 81 ? 8.621 -4.162 -8.021 1.00 86.94 81 PHE A N 1
ATOM 606 C CA . PHE A 1 81 ? 9.127 -3.111 -8.882 1.00 86.94 81 PHE A CA 1
ATOM 607 C C . PHE A 1 81 ? 10.645 -3.146 -9.054 1.00 86.94 81 PHE A C 1
ATOM 609 O O . PHE A 1 81 ? 11.110 -2.952 -10.174 1.00 86.94 81 PHE A O 1
ATOM 616 N N . ASP A 1 82 ? 11.405 -3.461 -8.008 1.00 90.25 82 ASP A N 1
ATOM 617 C CA . ASP A 1 82 ? 12.862 -3.602 -8.107 1.00 90.25 82 ASP A CA 1
ATOM 618 C C . ASP A 1 82 ? 13.242 -4.691 -9.119 1.00 90.25 82 ASP A C 1
ATOM 620 O O . ASP A 1 82 ? 14.104 -4.493 -9.978 1.00 90.25 82 ASP A O 1
ATOM 624 N N . ARG A 1 83 ? 12.526 -5.825 -9.102 1.00 89.62 83 ARG A N 1
ATOM 625 C CA . ARG A 1 83 ? 12.700 -6.884 -10.110 1.00 89.62 83 ARG A CA 1
ATOM 626 C C . ARG A 1 83 ? 12.343 -6.406 -11.512 1.00 89.62 83 ARG A C 1
ATOM 628 O O . ARG A 1 83 ? 13.063 -6.712 -12.462 1.00 89.62 83 ARG A O 1
ATOM 635 N N . PHE A 1 84 ? 11.254 -5.653 -11.649 1.00 88.25 84 PHE A N 1
ATOM 636 C CA . PHE A 1 84 ? 10.863 -5.081 -12.934 1.00 88.25 84 PHE A CA 1
ATOM 637 C C . PHE A 1 84 ? 11.942 -4.133 -13.474 1.00 88.25 84 PHE A C 1
ATOM 639 O O . PHE A 1 84 ? 12.359 -4.273 -14.624 1.00 88.25 84 PHE A O 1
ATOM 646 N N . GLN A 1 85 ? 12.468 -3.233 -12.643 1.00 87.62 85 GLN A N 1
ATOM 647 C CA . GLN A 1 85 ? 13.567 -2.350 -13.032 1.00 87.62 85 GLN A CA 1
ATOM 648 C C . GLN A 1 85 ? 14.824 -3.126 -13.429 1.00 87.62 85 GLN A C 1
ATOM 650 O O . GLN A 1 85 ? 15.399 -2.848 -14.481 1.00 87.62 85 GLN A O 1
ATOM 655 N N . GLY A 1 86 ? 15.209 -4.136 -12.645 1.00 90.81 86 GLY A N 1
ATOM 656 C CA . GLY A 1 86 ? 16.342 -5.001 -12.972 1.00 90.81 86 GLY A CA 1
ATOM 657 C C . GLY A 1 86 ? 16.173 -5.711 -14.318 1.00 90.81 86 GLY A C 1
ATOM 658 O O . GLY A 1 86 ? 17.112 -5.767 -15.111 1.00 90.81 86 GLY A O 1
ATOM 659 N N . SER A 1 87 ? 14.961 -6.186 -14.627 1.00 90.94 87 SER A N 1
ATOM 660 C CA . SER A 1 87 ? 14.672 -6.826 -15.916 1.00 90.94 87 SER A CA 1
ATOM 661 C C . SER A 1 87 ? 14.818 -5.866 -17.102 1.00 90.94 87 SER A C 1
ATOM 663 O O . SER A 1 87 ? 15.391 -6.238 -18.126 1.00 90.94 87 SER A O 1
ATOM 665 N N . MET A 1 88 ? 14.387 -4.608 -16.954 1.00 88.00 88 MET A N 1
ATOM 666 C CA . MET A 1 88 ? 14.538 -3.595 -18.002 1.00 88.00 88 MET A CA 1
ATOM 667 C C . MET A 1 88 ? 16.002 -3.223 -18.231 1.00 88.00 88 MET A C 1
ATOM 669 O O . MET A 1 88 ? 16.419 -3.093 -19.379 1.00 88.00 88 MET A O 1
ATOM 673 N N . ALA A 1 89 ? 16.791 -3.094 -17.161 1.00 88.94 89 ALA A N 1
ATOM 674 C CA . ALA A 1 89 ? 18.223 -2.834 -17.274 1.00 88.94 89 ALA A CA 1
ATOM 675 C C . ALA A 1 89 ? 18.942 -3.970 -18.026 1.00 88.94 89 ALA A C 1
ATOM 677 O O . ALA A 1 89 ? 19.755 -3.713 -18.915 1.00 88.94 89 ALA A O 1
ATOM 678 N N . GLY A 1 90 ? 18.586 -5.225 -17.733 1.00 89.50 90 GLY A N 1
ATOM 679 C CA . GLY A 1 90 ? 19.102 -6.388 -18.458 1.00 89.50 90 GLY A CA 1
ATOM 680 C C . GLY A 1 90 ? 18.741 -6.371 -19.946 1.00 89.50 90 GLY A C 1
ATOM 681 O O . GLY A 1 90 ? 19.611 -6.576 -20.792 1.00 89.50 90 GLY A O 1
ATOM 682 N N . LEU A 1 91 ? 17.482 -6.065 -20.278 1.00 87.88 91 LEU A N 1
ATOM 683 C CA . LEU A 1 91 ? 17.015 -5.966 -21.666 1.00 87.88 91 LEU A CA 1
ATOM 684 C C . LEU A 1 91 ? 17.718 -4.846 -22.441 1.00 87.88 91 LEU A C 1
ATOM 686 O O . LEU A 1 91 ? 18.112 -5.053 -23.585 1.00 87.88 91 LEU A O 1
ATOM 690 N N . GLN A 1 92 ? 17.937 -3.681 -21.828 1.00 85.50 92 GLN A N 1
ATOM 691 C CA . GLN A 1 92 ? 18.706 -2.599 -22.455 1.00 85.50 92 GLN A CA 1
ATOM 692 C C . GLN A 1 92 ? 20.146 -3.029 -22.759 1.00 85.50 9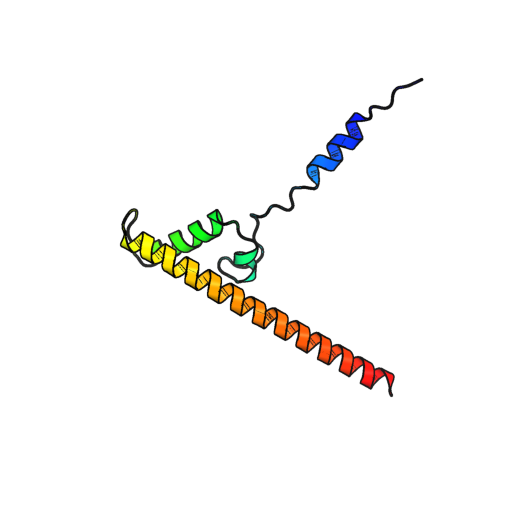2 GLN A C 1
ATOM 694 O O . GLN A 1 92 ? 20.654 -2.746 -23.845 1.00 85.50 92 GLN A O 1
ATOM 699 N N . GLY A 1 93 ? 20.780 -3.771 -21.846 1.00 84.81 93 GLY A N 1
ATOM 700 C CA . GLY A 1 93 ? 22.102 -4.354 -22.076 1.00 84.81 93 GLY A CA 1
ATOM 701 C C . GLY A 1 93 ? 22.125 -5.340 -23.249 1.00 84.81 93 GLY A C 1
ATOM 702 O O . GLY A 1 93 ? 23.041 -5.298 -24.068 1.00 84.81 93 GLY A O 1
ATOM 703 N N . GLN A 1 94 ? 21.100 -6.188 -23.377 1.00 84.75 94 GLN A N 1
ATOM 704 C CA . GLN A 1 94 ? 20.969 -7.117 -24.508 1.00 84.75 94 GLN A CA 1
ATOM 705 C C . GLN A 1 94 ? 20.768 -6.384 -25.839 1.00 84.75 94 GLN A C 1
ATOM 707 O O . GLN A 1 94 ? 21.400 -6.732 -26.836 1.00 84.75 94 GLN A O 1
ATOM 712 N N . LEU A 1 95 ? 19.937 -5.338 -25.853 1.00 83.62 95 LEU A N 1
ATOM 713 C CA . LEU A 1 95 ? 19.722 -4.516 -27.044 1.00 83.62 95 LEU A CA 1
ATOM 714 C C . LEU A 1 95 ? 21.022 -3.834 -27.490 1.00 83.62 95 LEU A C 1
ATOM 716 O O . LEU A 1 95 ? 21.363 -3.904 -28.671 1.00 83.62 95 LEU A O 1
ATOM 720 N N . ALA A 1 96 ? 21.795 -3.270 -26.558 1.00 81.19 96 ALA A N 1
ATOM 721 C CA . ALA A 1 96 ? 23.087 -2.657 -26.865 1.00 81.19 96 ALA A CA 1
ATOM 722 C C . ALA A 1 96 ? 24.088 -3.665 -27.465 1.00 81.19 96 ALA A C 1
ATOM 724 O O . ALA A 1 96 ? 24.766 -3.356 -28.445 1.00 81.19 96 ALA A O 1
ATOM 725 N N . GLN A 1 97 ? 24.140 -4.893 -26.937 1.00 81.62 97 GLN A N 1
ATOM 726 C CA . GLN A 1 97 ? 24.981 -5.958 -27.497 1.00 81.62 97 GLN A CA 1
ATOM 727 C C . GLN A 1 97 ? 24.527 -6.367 -28.904 1.00 81.62 97 GLN A C 1
ATOM 729 O O . GLN A 1 97 ? 25.359 -6.517 -29.795 1.00 81.62 97 GLN A O 1
ATOM 734 N N . SER A 1 98 ? 23.216 -6.489 -29.136 1.00 79.56 98 SER A N 1
ATOM 735 C CA . SER A 1 98 ? 22.687 -6.835 -30.463 1.00 79.56 98 SER A CA 1
ATOM 736 C C . SER A 1 98 ? 23.001 -5.770 -31.524 1.00 79.56 98 SER A C 1
ATOM 738 O O . SER A 1 98 ? 23.362 -6.114 -32.646 1.00 79.56 98 SER A O 1
ATOM 740 N N . GLN A 1 99 ? 22.961 -4.481 -31.165 1.00 77.69 99 GLN A N 1
ATOM 741 C CA . GLN A 1 99 ? 23.330 -3.383 -32.066 1.00 77.69 99 GLN A CA 1
ATOM 742 C C . GLN A 1 99 ? 24.828 -3.371 -32.391 1.00 77.69 99 GLN A C 1
ATOM 744 O O . GLN A 1 99 ? 25.200 -3.099 -33.533 1.00 77.69 99 GLN A O 1
ATOM 749 N N . ALA A 1 100 ? 25.684 -3.700 -31.418 1.00 73.19 100 ALA A N 1
ATOM 750 C CA . ALA A 1 100 ? 27.126 -3.797 -31.631 1.00 73.19 100 ALA A CA 1
ATOM 751 C C . ALA A 1 100 ? 27.494 -4.942 -32.591 1.00 73.19 100 ALA A C 1
ATOM 753 O O . ALA A 1 100 ? 28.342 -4.756 -33.458 1.00 73.19 100 ALA A O 1
ATOM 754 N N . VAL A 1 101 ? 26.820 -6.096 -32.486 1.00 77.38 101 VAL A N 1
ATOM 755 C CA . VAL A 1 101 ? 27.021 -7.227 -33.410 1.00 77.38 101 VAL A CA 1
ATOM 756 C C . VAL A 1 101 ? 26.544 -6.881 -34.823 1.00 77.38 101 VAL A C 1
ATOM 758 O O . VAL A 1 101 ? 27.251 -7.159 -35.785 1.00 77.38 101 VAL A O 1
ATOM 761 N N . LEU A 1 102 ? 25.380 -6.235 -34.957 1.00 70.00 102 LEU A N 1
ATOM 762 C CA . LEU A 1 102 ? 24.832 -5.834 -36.260 1.00 70.00 102 LEU A CA 1
ATOM 763 C C . LEU A 1 102 ? 25.641 -4.730 -36.955 1.00 70.00 102 LEU A C 1
ATOM 765 O O . LEU A 1 102 ? 25.604 -4.649 -38.174 1.00 70.00 102 LEU A O 1
ATOM 769 N N . SER A 1 103 ? 26.358 -3.892 -36.202 1.00 73.50 103 SER A N 1
ATOM 770 C CA . SER A 1 103 ? 27.204 -2.820 -36.756 1.00 73.50 103 SER A CA 1
ATOM 771 C C . SER A 1 103 ? 28.635 -3.278 -37.077 1.00 73.50 103 SER A C 1
ATOM 773 O O . SER A 1 103 ? 29.421 -2.493 -37.603 1.00 73.50 103 SER A O 1
ATOM 775 N N . GLY A 1 104 ? 28.995 -4.509 -36.697 1.00 65.50 104 GLY A N 1
ATOM 776 C CA . GLY A 1 104 ? 30.297 -5.126 -36.967 1.00 65.50 104 GLY A CA 1
ATOM 777 C C . GLY A 1 104 ? 30.301 -6.120 -38.137 1.00 65.50 104 GLY A C 1
ATOM 778 O O . GLY A 1 104 ? 31.355 -6.687 -38.422 1.00 65.50 104 GLY A O 1
ATOM 779 N N . LEU A 1 105 ? 29.147 -6.336 -38.778 1.00 54.00 105 LEU A N 1
ATOM 780 C CA . LEU A 1 105 ? 28.955 -7.087 -40.028 1.00 54.00 105 LEU A CA 1
ATOM 781 C C . LEU A 1 105 ? 28.726 -6.109 -41.185 1.00 54.00 105 LEU A C 1
ATOM 783 O O . LEU A 1 105 ? 29.204 -6.418 -42.298 1.00 54.00 105 LEU A O 1
#

Secondary structure (DSSP, 8-state):
-----THHHHHHHTTTT-S-TT---SSTTSHHHHHHS-HHHHHHHHHHHHHHTTPPTT-HHHHHHHHHHHHHHHHHHHHHHHHHHHHHHHHHHHHHHHHHHHT--

pLDDT: mean 82.36, std 15.49, range [41.59, 97.12]

Radius of gyration: 23.54 Å; chains: 1; bounding box: 46×66×58 Å